Protein AF-A0A321L954-F1 (afdb_monomer_lite)

pLDDT: mean 84.44, std 10.65, range [58.94, 97.19]

Sequence (74 aa):
MLKAEAVISGSFFEFVGDDHPLYQLEADARVKGIIGNVVEVEVVFGIRDHTGTWDDLYDGLVDVTVIADLGSPQ

Foldseek 3Di:
DKDKFKDFPDKDKDAPDPDFAWDDKDWDKGFPDDDPPDTDIDIDIFTDTPPDDRPHDMDMDTDMDMDIDDDDDD

Radius of gyration: 16.57 Å; chains: 1; bounding box: 42×17×44 Å

Secondary structure (DSSP, 8-state):
---EEEEEEEEEEEESSS---EEEEEEEEEEEEEETTEEEEEEEEEEEESSS-TTS-EEEEEEEEEEEPPPPP-

Structure (mmCIF, N/CA/C/O backbone):
data_AF-A0A321L954-F1
#
_entry.id   AF-A0A321L954-F1
#
loop_
_atom_site.group_PDB
_atom_site.id
_atom_site.type_symbol
_atom_site.label_atom_id
_atom_site.label_alt_id
_atom_site.label_comp_id
_atom_site.label_asym_id
_atom_site.label_entity_id
_atom_site.label_seq_id
_atom_site.pdbx_PDB_ins_code
_atom_site.Cartn_x
_atom_site.Cartn_y
_atom_site.Cartn_z
_atom_site.occupancy
_atom_site.B_iso_or_equiv
_atom_site.auth_seq_id
_atom_site.auth_comp_id
_atom_site.auth_asym_id
_atom_site.auth_atom_id
_atom_site.pdbx_PDB_model_num
ATOM 1 N N . MET A 1 1 ? -10.362 7.449 22.729 1.00 78.38 1 MET A N 1
ATOM 2 C CA . MET A 1 1 ? -10.021 7.888 21.361 1.00 78.38 1 MET A CA 1
ATOM 3 C C . MET A 1 1 ? -9.745 6.625 20.577 1.00 78.38 1 MET A C 1
ATOM 5 O O . MET A 1 1 ? -8.969 5.824 21.081 1.00 78.38 1 MET A O 1
ATOM 9 N N . LEU A 1 2 ? -10.439 6.418 19.457 1.00 88.81 2 LEU A N 1
ATOM 10 C CA . LEU A 1 2 ? -10.200 5.261 18.592 1.00 88.81 2 LEU A CA 1
ATOM 11 C C . LEU A 1 2 ? -8.826 5.394 17.937 1.00 88.81 2 LEU A C 1
ATOM 13 O O . LEU A 1 2 ? -8.418 6.507 17.596 1.00 88.81 2 LEU A O 1
ATOM 17 N N . LYS A 1 3 ? -8.133 4.271 17.777 1.00 94.12 3 LYS A N 1
ATOM 18 C CA . LYS A 1 3 ? -6.868 4.172 17.056 1.00 94.12 3 LYS A CA 1
ATOM 19 C C . LYS A 1 3 ? -7.002 3.228 15.873 1.00 94.12 3 LYS A C 1
ATOM 21 O O . LYS A 1 3 ? -7.795 2.288 15.896 1.00 94.12 3 LYS A O 1
ATOM 26 N N . ALA A 1 4 ? -6.199 3.492 14.856 1.00 96.50 4 ALA A N 1
ATOM 27 C CA . ALA A 1 4 ? -5.992 2.596 13.741 1.00 96.50 4 ALA A CA 1
ATOM 28 C C . ALA A 1 4 ? -4.553 2.747 13.260 1.00 96.50 4 ALA A C 1
ATOM 30 O O . ALA A 1 4 ? -3.995 3.840 13.326 1.00 96.50 4 ALA A O 1
ATOM 31 N N . GLU A 1 5 ? -3.994 1.656 12.766 1.00 97.19 5 GLU A N 1
ATOM 32 C CA . GLU A 1 5 ? -2.699 1.603 12.106 1.00 97.19 5 GLU A CA 1
ATOM 33 C C . GLU A 1 5 ? -2.870 0.914 10.754 1.00 97.19 5 GLU A C 1
ATOM 35 O O . GLU A 1 5 ? -3.655 -0.030 10.615 1.00 97.19 5 GLU A O 1
ATOM 40 N N . ALA A 1 6 ? -2.137 1.397 9.757 1.00 96.81 6 ALA A N 1
ATOM 41 C CA . ALA A 1 6 ? -2.087 0.814 8.425 1.00 96.81 6 ALA A CA 1
ATOM 42 C C . ALA A 1 6 ? -0.675 0.289 8.180 1.00 96.81 6 ALA A C 1
ATOM 44 O O . ALA A 1 6 ? 0.304 0.946 8.523 1.00 96.81 6 ALA A O 1
ATOM 45 N N . VAL A 1 7 ? -0.576 -0.901 7.600 1.00 95.19 7 VAL A N 1
ATOM 46 C CA . VAL A 1 7 ? 0.703 -1.529 7.268 1.00 95.19 7 VAL A CA 1
ATOM 47 C C . VAL A 1 7 ? 0.608 -2.101 5.863 1.00 95.19 7 VAL A C 1
ATOM 49 O O . VAL A 1 7 ? -0.396 -2.727 5.516 1.00 95.19 7 VAL A O 1
ATOM 52 N N . ILE A 1 8 ? 1.662 -1.914 5.070 1.00 94.88 8 ILE A N 1
ATOM 53 C CA . ILE A 1 8 ? 1.816 -2.611 3.792 1.00 94.88 8 ILE A CA 1
ATOM 54 C C . ILE A 1 8 ? 2.052 -4.089 4.095 1.00 94.88 8 ILE A C 1
ATOM 56 O O . ILE A 1 8 ? 3.056 -4.455 4.707 1.00 94.88 8 ILE A O 1
ATOM 60 N N . SER A 1 9 ? 1.108 -4.935 3.699 1.00 95.69 9 SER A N 1
ATOM 61 C CA . SER A 1 9 ? 1.161 -6.381 3.930 1.00 95.69 9 SER A CA 1
ATOM 62 C C . SER A 1 9 ? 1.591 -7.166 2.696 1.00 95.69 9 SER A C 1
ATOM 64 O O . SER A 1 9 ? 1.976 -8.329 2.817 1.00 95.69 9 SER A O 1
ATOM 66 N N . GLY A 1 10 ? 1.593 -6.519 1.534 1.00 91.12 10 GLY A N 1
ATOM 67 C CA . GLY A 1 10 ? 2.075 -7.068 0.279 1.00 91.12 10 GLY A CA 1
ATOM 68 C C . GLY A 1 10 ? 2.284 -5.964 -0.746 1.00 91.12 10 GLY A C 1
ATOM 69 O O . GLY A 1 10 ? 1.671 -4.897 -0.674 1.00 91.12 10 GLY A O 1
ATOM 70 N N . SER A 1 11 ? 3.173 -6.211 -1.698 1.00 89.19 11 SER A N 1
ATOM 71 C CA . SER A 1 11 ? 3.318 -5.348 -2.860 1.00 89.19 11 SER A CA 1
ATOM 72 C C . SER A 1 11 ? 3.815 -6.135 -4.065 1.00 89.19 11 SER A C 1
ATOM 74 O O . SER A 1 11 ? 4.574 -7.100 -3.938 1.00 89.19 11 SER A O 1
ATOM 76 N N . PHE A 1 12 ? 3.354 -5.723 -5.239 1.00 85.81 12 PHE A N 1
ATOM 77 C CA . PHE A 1 12 ? 3.775 -6.245 -6.528 1.00 85.81 12 PHE A CA 1
ATOM 78 C C . PHE A 1 12 ? 3.970 -5.080 -7.483 1.00 85.81 12 PHE A C 1
ATOM 80 O O . PHE A 1 12 ? 3.135 -4.182 -7.543 1.00 85.81 12 PHE A O 1
ATOM 87 N N . PHE A 1 13 ? 5.067 -5.114 -8.227 1.00 84.12 13 PHE A N 1
ATOM 88 C CA . PHE A 1 13 ? 5.445 -4.062 -9.150 1.00 84.12 13 PHE A CA 1
ATOM 89 C C . PHE A 1 13 ? 6.147 -4.676 -10.351 1.00 84.12 13 PHE A C 1
ATOM 91 O O . PHE A 1 13 ? 7.051 -5.498 -10.179 1.00 84.12 13 PHE A O 1
ATOM 98 N N . GLU A 1 14 ? 5.765 -4.250 -11.547 1.00 78.94 14 GLU A N 1
ATOM 99 C CA . GLU A 1 14 ? 6.399 -4.666 -12.789 1.00 78.94 14 GLU A CA 1
ATOM 100 C C . GLU A 1 14 ? 6.501 -3.505 -13.777 1.00 78.94 14 GLU A C 1
ATOM 102 O O . GLU A 1 14 ? 5.663 -2.601 -13.809 1.00 78.94 14 GLU A O 1
ATOM 107 N N . PHE A 1 15 ? 7.567 -3.519 -14.574 1.00 77.19 15 PHE A N 1
ATOM 108 C CA . PHE A 1 15 ? 7.697 -2.598 -15.693 1.00 77.19 15 PHE A CA 1
ATOM 109 C C . PHE A 1 15 ? 6.855 -3.093 -16.871 1.00 7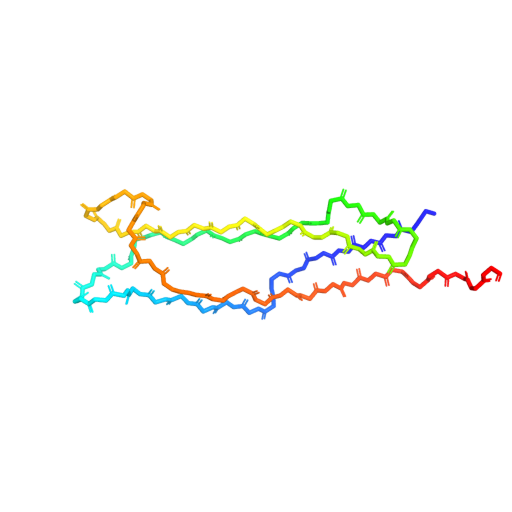7.19 15 PHE A C 1
ATOM 111 O O . PHE A 1 15 ? 6.866 -4.285 -17.186 1.00 77.19 15 PHE A O 1
ATOM 118 N N . VAL A 1 16 ? 6.161 -2.178 -17.547 1.00 76.00 16 VAL A N 1
ATOM 119 C CA . VAL A 1 16 ? 5.319 -2.506 -18.701 1.00 76.00 16 VAL A CA 1
ATOM 120 C C . VAL A 1 16 ? 6.082 -2.202 -19.992 1.00 76.00 16 VAL A C 1
ATOM 122 O O . VAL A 1 16 ? 6.144 -1.054 -20.427 1.00 76.00 16 VAL A O 1
ATOM 125 N N . GLY A 1 17 ? 6.642 -3.228 -20.642 1.00 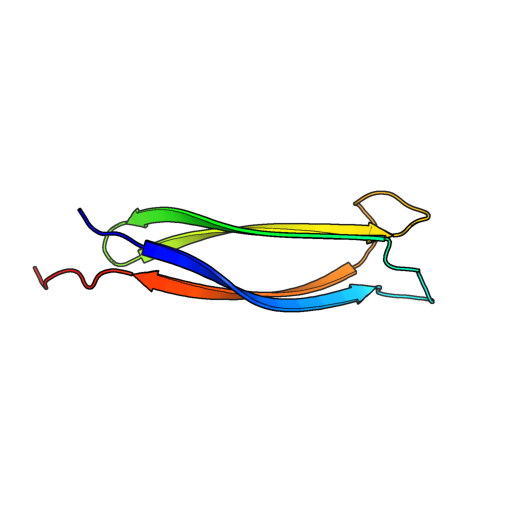75.75 17 GLY A N 1
ATOM 126 C CA . GLY A 1 17 ? 7.348 -3.077 -21.921 1.00 75.75 17 GLY A CA 1
ATOM 127 C C . GLY A 1 17 ? 8.546 -4.014 -22.085 1.00 75.75 17 GLY A C 1
ATOM 128 O O . GLY A 1 17 ? 8.484 -5.176 -21.688 1.00 75.75 17 GLY A O 1
ATOM 129 N N . ASP A 1 18 ? 9.615 -3.506 -22.705 1.00 67.75 18 ASP A N 1
ATOM 130 C CA . ASP A 1 18 ? 10.906 -4.204 -22.806 1.00 67.75 18 ASP A CA 1
ATOM 131 C C . ASP A 1 18 ? 11.684 -4.133 -21.474 1.00 67.75 18 ASP A C 1
ATOM 133 O O . ASP A 1 18 ? 11.288 -3.430 -20.554 1.00 67.75 18 ASP A O 1
ATOM 137 N N . ASP A 1 19 ? 12.774 -4.891 -21.336 1.00 69.06 19 ASP A N 1
ATOM 138 C CA . ASP A 1 19 ? 13.539 -5.000 -20.082 1.00 69.06 19 ASP A CA 1
ATOM 139 C C . ASP A 1 19 ? 14.076 -3.632 -19.608 1.00 69.06 19 ASP A C 1
ATOM 141 O O . ASP A 1 19 ? 14.893 -3.004 -20.286 1.00 69.06 19 ASP A O 1
ATOM 145 N N . HIS A 1 20 ? 13.629 -3.179 -18.435 1.00 69.19 20 HIS A N 1
ATOM 146 C CA . HIS A 1 20 ? 14.090 -1.952 -17.785 1.00 69.19 20 HIS A CA 1
ATOM 147 C C . HIS A 1 20 ? 14.559 -2.268 -16.356 1.00 69.19 20 HIS A C 1
ATOM 149 O O . HIS A 1 20 ? 13.782 -2.779 -15.543 1.00 69.19 20 HIS A O 1
ATOM 155 N N . PRO A 1 21 ? 15.824 -1.966 -16.004 1.00 76.44 21 PRO A N 1
ATOM 156 C CA . PRO A 1 21 ? 16.333 -2.230 -14.666 1.00 76.44 21 PRO A CA 1
ATOM 157 C C . PRO A 1 21 ? 15.642 -1.351 -13.618 1.00 76.44 21 PRO A C 1
ATOM 159 O O . PRO A 1 21 ? 15.799 -0.125 -13.622 1.00 76.44 21 PRO A O 1
ATOM 162 N N . LEU A 1 22 ? 14.944 -1.986 -12.672 1.00 76.31 22 LEU A N 1
ATOM 163 C CA . LEU A 1 22 ? 14.422 -1.324 -11.477 1.00 76.31 22 LEU A CA 1
ATOM 164 C C . LEU A 1 22 ? 15.562 -0.624 -10.720 1.00 76.31 22 LEU A C 1
ATOM 166 O O . LEU A 1 22 ? 16.580 -1.249 -10.411 1.00 76.31 22 LEU A O 1
ATOM 170 N N . TYR A 1 23 ? 15.374 0.651 -10.376 1.00 76.06 23 TYR A N 1
ATOM 171 C CA . TYR A 1 23 ? 16.347 1.420 -9.600 1.00 76.06 23 TYR A CA 1
ATOM 172 C C . TYR A 1 23 ? 15.856 1.730 -8.190 1.00 76.06 23 TYR A C 1
ATOM 174 O O . TYR A 1 23 ? 16.552 1.436 -7.217 1.00 76.06 23 TYR A O 1
ATOM 182 N N . GLN A 1 24 ? 14.659 2.305 -8.065 1.00 78.81 24 GLN A N 1
ATOM 183 C CA . GLN A 1 24 ? 14.095 2.679 -6.774 1.00 78.81 24 GLN A CA 1
ATOM 184 C C . GLN A 1 24 ? 12.614 2.320 -6.699 1.00 78.81 24 GLN A C 1
ATOM 186 O O . GLN A 1 24 ? 11.858 2.552 -7.640 1.00 78.81 24 GLN A O 1
ATOM 191 N N . LEU A 1 25 ? 12.222 1.788 -5.544 1.00 85.06 25 LEU A N 1
ATOM 192 C CA . LEU A 1 25 ? 10.842 1.540 -5.162 1.00 85.06 25 LEU A CA 1
ATOM 193 C C . LEU A 1 25 ? 10.587 2.202 -3.807 1.00 85.06 25 LEU A C 1
ATOM 195 O O . LEU A 1 25 ? 11.318 1.951 -2.847 1.00 85.06 25 LEU A O 1
ATOM 199 N N . GLU A 1 26 ? 9.547 3.022 -3.732 1.00 86.81 26 GLU A N 1
ATOM 200 C CA . GLU A 1 26 ? 9.030 3.596 -2.494 1.00 86.81 26 GLU A CA 1
ATOM 201 C C . GLU A 1 26 ? 7.568 3.190 -2.332 1.00 86.81 26 GLU A C 1
ATOM 203 O O . GLU A 1 26 ? 6.782 3.280 -3.274 1.00 86.81 26 GLU A O 1
ATOM 208 N N . ALA A 1 27 ? 7.209 2.726 -1.138 1.00 89.56 27 ALA A N 1
ATOM 209 C CA . ALA A 1 27 ? 5.832 2.465 -0.762 1.00 89.56 27 ALA A CA 1
ATOM 210 C C . ALA A 1 27 ? 5.667 2.757 0.733 1.00 89.56 27 ALA A C 1
ATOM 212 O O . ALA A 1 27 ? 6.411 2.230 1.561 1.00 89.56 27 ALA A O 1
ATOM 213 N N . ASP A 1 28 ? 4.694 3.594 1.061 1.00 92.50 28 ASP A N 1
ATOM 214 C CA . ASP A 1 28 ? 4.314 3.972 2.416 1.00 92.50 28 ASP A CA 1
ATOM 215 C C . ASP A 1 28 ? 2.790 3.926 2.547 1.00 92.50 28 ASP A C 1
ATOM 217 O O . ASP A 1 28 ? 2.056 4.231 1.604 1.00 92.50 28 ASP A O 1
ATOM 221 N N . ALA A 1 29 ? 2.306 3.545 3.722 1.00 95.44 29 ALA A N 1
ATOM 222 C CA . ALA A 1 29 ? 0.885 3.536 4.034 1.00 95.44 29 ALA A CA 1
ATOM 223 C C . ALA A 1 29 ? 0.672 4.146 5.414 1.00 95.44 29 ALA A C 1
ATOM 225 O O . ALA A 1 29 ? 1.321 3.759 6.384 1.00 95.44 29 ALA A O 1
ATOM 226 N N . ARG A 1 30 ? -0.272 5.082 5.518 1.00 96.25 30 ARG A N 1
ATOM 227 C CA . ARG A 1 30 ? -0.577 5.766 6.778 1.00 96.25 30 ARG A CA 1
ATOM 228 C C . ARG A 1 30 ? -2.060 6.042 6.943 1.00 96.25 30 ARG A C 1
ATOM 230 O O . ARG A 1 30 ? -2.770 6.339 5.983 1.00 96.25 30 ARG A O 1
ATOM 237 N N . VAL A 1 31 ? -2.523 6.002 8.188 1.00 96.94 31 VAL A N 1
ATOM 238 C CA . VAL A 1 31 ? -3.893 6.390 8.537 1.00 96.94 31 VAL A CA 1
ATOM 239 C C . VAL A 1 31 ? -4.015 7.914 8.499 1.00 96.94 31 VAL A C 1
ATOM 241 O O . VAL A 1 31 ? -3.274 8.623 9.179 1.00 96.94 31 VAL A O 1
ATOM 244 N N . LYS A 1 32 ? -4.966 8.426 7.715 1.00 97.12 32 LYS A N 1
ATOM 245 C CA . LYS A 1 32 ? -5.286 9.863 7.631 1.00 97.12 32 LYS A CA 1
ATOM 246 C C . LYS A 1 32 ? -6.284 10.288 8.696 1.00 97.12 32 LYS A C 1
ATOM 248 O O . LYS A 1 32 ? -6.215 11.412 9.190 1.00 97.12 32 LYS A O 1
ATOM 253 N N . GLY A 1 33 ? -7.195 9.388 9.054 1.00 94.62 33 GLY A N 1
ATOM 254 C CA . GLY A 1 33 ? -8.225 9.645 10.044 1.00 94.62 33 GLY A CA 1
ATOM 255 C C . GLY A 1 33 ? -9.180 8.472 10.226 1.00 94.62 33 GLY A C 1
ATOM 256 O O . GLY A 1 33 ? -9.162 7.494 9.479 1.00 94.62 33 GLY A O 1
ATOM 257 N N . ILE A 1 34 ? -10.025 8.597 11.247 1.00 94.19 34 ILE A N 1
ATOM 258 C CA . ILE A 1 34 ? -11.116 7.668 11.543 1.00 94.19 34 ILE A CA 1
ATOM 259 C C . ILE A 1 34 ? -12.403 8.492 11.590 1.00 94.19 34 ILE A C 1
ATOM 261 O O . ILE A 1 34 ? -12.517 9.411 12.405 1.00 94.19 34 ILE A O 1
ATOM 265 N N . ILE A 1 35 ? -13.365 8.178 10.721 1.00 91.06 35 ILE A N 1
ATOM 266 C CA . ILE A 1 35 ? -14.656 8.868 10.617 1.00 91.06 35 ILE A CA 1
ATOM 267 C C . ILE A 1 35 ? -15.763 7.839 10.847 1.00 91.06 35 ILE A C 1
ATOM 269 O O . ILE A 1 35 ? -16.083 7.030 9.978 1.00 91.06 35 ILE A O 1
ATOM 273 N N . GLY A 1 36 ? -16.344 7.845 12.049 1.00 86.88 36 GLY A N 1
ATOM 274 C CA . GLY A 1 36 ? -17.301 6.815 12.455 1.00 86.88 36 GLY A CA 1
ATOM 275 C C . GLY A 1 36 ? -16.644 5.432 12.472 1.00 86.88 36 GLY A C 1
ATOM 276 O O . GLY A 1 36 ? -15.727 5.195 13.253 1.00 86.88 36 GLY A O 1
ATOM 277 N N . ASN A 1 37 ? -17.118 4.532 11.611 1.00 88.75 37 ASN A N 1
ATOM 278 C CA . ASN A 1 37 ? -16.588 3.178 11.420 1.00 88.75 37 ASN A CA 1
ATOM 279 C C . ASN A 1 37 ? -15.679 3.042 10.182 1.00 88.75 37 ASN A C 1
ATOM 281 O O . ASN A 1 37 ? -15.354 1.921 9.793 1.00 88.75 37 ASN A O 1
ATOM 285 N N . VAL A 1 38 ? -15.303 4.153 9.547 1.00 92.25 38 VAL A N 1
ATOM 286 C CA . VAL A 1 38 ? -14.427 4.176 8.370 1.00 92.25 38 VAL A CA 1
ATOM 287 C C . VAL A 1 38 ? -13.025 4.613 8.786 1.00 92.25 38 VAL A C 1
ATOM 289 O O . VAL A 1 38 ? -12.865 5.644 9.440 1.00 92.25 38 VAL A O 1
ATOM 292 N N . VAL A 1 39 ? -12.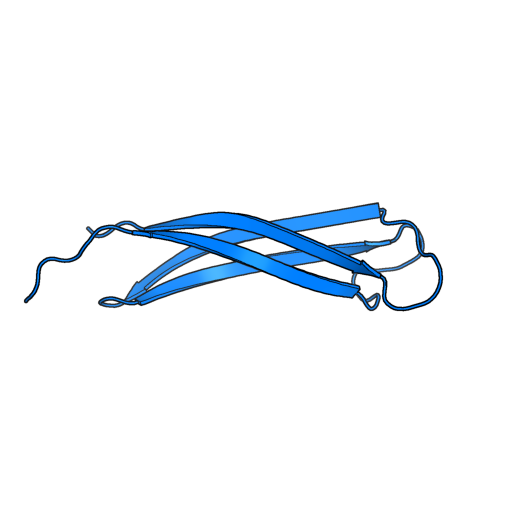011 3.841 8.388 1.00 95.12 39 VAL A N 1
ATOM 293 C CA . VAL A 1 39 ? -10.596 4.226 8.485 1.00 95.12 39 VAL A CA 1
ATOM 294 C C . VAL A 1 39 ? -10.143 4.690 7.106 1.00 95.12 39 VAL A C 1
ATOM 296 O O . VAL A 1 39 ? -10.168 3.909 6.157 1.00 95.12 39 VAL A O 1
ATOM 299 N N . GLU A 1 40 ? -9.733 5.950 6.990 1.00 96.62 40 GLU A N 1
ATOM 300 C CA . GLU A 1 40 ? -9.117 6.459 5.765 1.00 96.62 40 GLU A CA 1
ATOM 301 C C . GLU A 1 40 ? -7.618 6.177 5.783 1.00 96.62 40 GLU A C 1
ATOM 303 O O . GLU A 1 40 ? -6.900 6.593 6.699 1.00 96.62 40 GLU A O 1
ATOM 308 N N . VAL A 1 41 ? -7.143 5.497 4.743 1.00 96.38 41 VAL A N 1
ATOM 309 C CA . VAL A 1 41 ? -5.727 5.199 4.537 1.00 96.38 41 VAL A CA 1
ATOM 310 C C . VAL A 1 41 ? -5.234 5.933 3.301 1.00 96.38 41 VAL A C 1
ATOM 312 O O . VAL A 1 41 ? -5.858 5.878 2.244 1.00 96.38 41 VAL A O 1
ATOM 315 N N . GLU A 1 42 ? -4.094 6.599 3.436 1.00 96.25 42 GLU A N 1
ATOM 316 C CA . GLU A 1 42 ? -3.326 7.124 2.314 1.00 96.25 42 GLU A CA 1
ATOM 317 C C . GLU A 1 42 ? -2.161 6.183 2.036 1.00 96.25 42 GLU A C 1
ATOM 319 O O . GLU A 1 42 ? -1.389 5.859 2.941 1.00 96.25 42 GLU A O 1
ATOM 324 N N . VAL A 1 43 ? -2.050 5.762 0.780 1.00 92.75 43 VAL A N 1
ATOM 325 C CA . VAL A 1 43 ? -0.919 4.988 0.276 1.00 92.75 43 VAL A CA 1
ATOM 326 C C . VAL A 1 43 ? -0.145 5.887 -0.672 1.00 92.75 43 VAL A C 1
ATOM 328 O O . VAL A 1 43 ? -0.713 6.432 -1.618 1.00 92.75 43 VAL A O 1
ATOM 331 N N . VAL A 1 44 ? 1.143 6.054 -0.402 1.00 89.94 44 VAL A N 1
ATOM 332 C CA . VAL A 1 44 ? 2.081 6.737 -1.290 1.00 89.94 44 VAL A CA 1
ATOM 333 C C . VAL A 1 44 ? 2.980 5.668 -1.876 1.00 89.94 44 VAL A C 1
ATOM 335 O O . VAL A 1 44 ? 3.575 4.896 -1.134 1.00 89.94 44 VAL A O 1
ATOM 338 N N . PHE A 1 45 ? 3.075 5.603 -3.196 1.00 86.38 45 PHE A N 1
ATOM 339 C CA . PHE A 1 45 ? 3.987 4.690 -3.864 1.00 86.38 45 PHE A CA 1
ATOM 340 C C . PHE A 1 45 ? 4.621 5.368 -5.072 1.00 86.38 45 PHE A C 1
ATOM 342 O O . PHE A 1 45 ? 4.039 6.275 -5.668 1.00 86.38 45 PHE A O 1
ATOM 349 N N . GLY A 1 46 ? 5.825 4.931 -5.415 1.00 81.62 46 GLY A N 1
ATOM 350 C CA . GLY A 1 46 ? 6.571 5.428 -6.556 1.00 81.62 46 GLY A CA 1
ATOM 351 C C . GLY A 1 46 ? 7.608 4.413 -7.003 1.00 81.62 46 GLY A C 1
ATOM 352 O O . GLY A 1 46 ? 8.213 3.718 -6.184 1.00 81.62 46 GLY A O 1
ATOM 353 N N . ILE A 1 47 ? 7.830 4.352 -8.310 1.00 82.94 47 ILE A N 1
ATOM 354 C CA . ILE A 1 47 ? 8.806 3.461 -8.933 1.00 82.94 47 ILE A CA 1
ATOM 355 C C . ILE A 1 47 ? 9.613 4.272 -9.928 1.00 82.94 47 ILE A C 1
ATOM 357 O O . ILE A 1 47 ? 9.087 5.174 -10.579 1.00 82.94 47 ILE A O 1
ATOM 361 N N . ARG A 1 48 ? 10.901 3.965 -10.026 1.00 80.81 48 ARG A N 1
ATOM 362 C CA . ARG A 1 48 ? 11.813 4.639 -10.938 1.00 80.81 48 ARG A CA 1
ATOM 363 C C . ARG A 1 48 ? 12.805 3.642 -11.525 1.00 80.81 48 ARG A C 1
ATOM 365 O O . ARG A 1 48 ? 13.374 2.843 -10.771 1.00 80.81 48 ARG A O 1
ATOM 372 N N . ASP A 1 49 ? 13.046 3.708 -12.836 1.00 76.31 49 ASP A N 1
ATOM 373 C CA . ASP A 1 49 ? 14.157 2.981 -13.465 1.00 76.31 49 ASP A CA 1
ATOM 374 C C . ASP A 1 49 ? 15.473 3.787 -13.373 1.00 76.31 49 ASP A C 1
ATOM 376 O O . ASP A 1 49 ? 15.533 4.919 -12.879 1.00 76.31 49 ASP A O 1
ATOM 380 N N . HIS A 1 50 ? 16.574 3.186 -13.822 1.00 70.12 50 HIS A N 1
ATOM 381 C CA . HIS A 1 50 ? 17.889 3.837 -13.824 1.00 70.12 50 HIS A CA 1
ATOM 382 C C . HIS A 1 50 ? 18.055 4.875 -14.956 1.00 70.12 50 HIS A C 1
ATOM 384 O O . HIS A 1 50 ? 19.009 5.657 -14.955 1.00 70.12 50 HIS A O 1
ATOM 390 N N . THR A 1 51 ? 17.174 4.862 -15.953 1.00 72.25 51 THR A N 1
ATOM 391 C CA . THR A 1 51 ? 17.343 5.558 -17.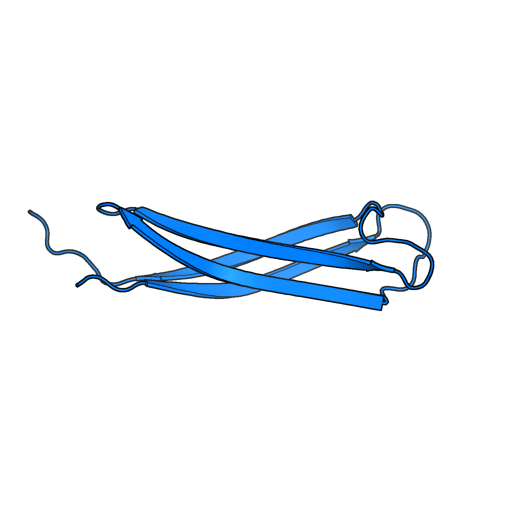238 1.00 72.25 51 THR A CA 1
ATOM 392 C C . THR A 1 51 ? 16.361 6.707 -17.468 1.00 72.25 51 THR A C 1
ATOM 394 O O . THR A 1 51 ? 16.560 7.494 -18.393 1.00 72.25 51 THR A O 1
ATOM 397 N N . GLY A 1 52 ? 15.368 6.850 -16.602 1.00 64.06 52 GLY A N 1
ATOM 398 C CA . GLY A 1 52 ? 14.185 7.675 -16.759 1.00 64.06 52 GLY A CA 1
ATOM 399 C C . GLY A 1 52 ? 13.821 8.461 -15.497 1.00 64.06 52 GLY A C 1
ATOM 400 O O . GLY A 1 52 ? 14.616 8.664 -14.557 1.00 64.06 52 GLY A O 1
ATOM 401 N N . THR A 1 53 ? 12.617 9.023 -15.538 1.00 66.50 53 THR A N 1
ATOM 402 C CA . THR A 1 53 ? 12.027 9.846 -14.476 1.00 66.50 53 THR A CA 1
ATOM 403 C C . THR A 1 53 ? 10.990 9.027 -13.703 1.00 66.50 53 THR A C 1
ATOM 405 O O . THR A 1 53 ? 10.822 7.839 -13.928 1.00 66.50 53 THR A O 1
ATOM 408 N N . TRP A 1 54 ? 10.296 9.629 -12.740 1.00 69.50 54 TRP A N 1
ATOM 409 C CA . TRP A 1 54 ? 9.228 8.940 -11.999 1.00 69.50 54 TRP A CA 1
ATOM 410 C C . TRP A 1 54 ? 7.949 8.699 -12.832 1.00 69.50 54 TRP A C 1
ATOM 412 O O . TRP A 1 54 ? 6.971 8.197 -12.292 1.00 69.50 54 TRP A O 1
ATOM 422 N N . ASP A 1 55 ? 7.946 9.078 -14.117 1.00 65.50 55 ASP A N 1
ATOM 423 C CA . ASP A 1 55 ? 6.769 9.049 -15.000 1.00 65.50 55 ASP A CA 1
ATOM 424 C C . ASP A 1 55 ? 6.755 7.837 -15.949 1.00 65.50 55 ASP A C 1
ATOM 426 O O . ASP A 1 55 ? 5.914 7.764 -16.849 1.00 65.50 55 ASP A O 1
ATOM 430 N N . ASP A 1 56 ? 7.696 6.903 -15.789 1.00 70.06 56 ASP A N 1
ATOM 431 C CA . ASP A 1 56 ? 7.726 5.682 -16.592 1.00 70.06 56 ASP A CA 1
ATOM 432 C C . ASP A 1 56 ? 6.512 4.791 -16.276 1.00 70.06 56 ASP A C 1
ATOM 434 O O . ASP A 1 56 ? 5.985 4.779 -15.159 1.00 70.06 56 ASP A O 1
ATOM 438 N N . LEU A 1 57 ? 6.038 4.047 -17.281 1.00 69.62 57 LEU A N 1
ATOM 439 C CA . LEU A 1 57 ? 4.848 3.209 -17.145 1.00 69.62 57 LEU A CA 1
ATOM 440 C C . LEU A 1 57 ? 5.175 1.937 -16.358 1.00 69.62 57 LEU A C 1
ATOM 442 O O . LEU A 1 57 ? 5.755 0.983 -16.878 1.00 69.62 57 LEU A O 1
ATOM 446 N N . TYR A 1 58 ? 4.743 1.932 -15.105 1.00 76.19 58 TYR A N 1
ATOM 447 C CA . TYR A 1 58 ? 4.757 0.766 -14.240 1.00 76.19 58 TYR A CA 1
ATOM 448 C C . TYR A 1 58 ? 3.339 0.340 -13.887 1.00 76.19 58 TYR A C 1
ATOM 450 O O . TYR A 1 58 ? 2.483 1.187 -13.624 1.00 76.19 58 TYR A O 1
ATOM 458 N N . ASP A 1 59 ? 3.138 -0.971 -13.801 1.00 77.25 59 ASP A N 1
ATOM 459 C CA . ASP A 1 59 ? 1.947 -1.573 -13.217 1.00 77.25 59 ASP A CA 1
ATOM 460 C C . ASP A 1 59 ? 2.284 -2.155 -11.841 1.00 77.25 59 ASP A C 1
ATOM 462 O O . ASP A 1 59 ? 3.423 -2.528 -11.537 1.00 77.25 59 ASP A O 1
ATOM 466 N N . GLY A 1 60 ? 1.286 -2.214 -10.963 1.00 77.75 60 GLY A N 1
ATOM 467 C CA . GLY A 1 60 ? 1.495 -2.751 -9.631 1.00 77.75 60 GLY A CA 1
ATOM 468 C C . GLY A 1 60 ? 0.273 -2.719 -8.730 1.00 77.75 60 GLY A C 1
ATOM 469 O O . GLY A 1 60 ? -0.769 -2.144 -9.043 1.00 77.75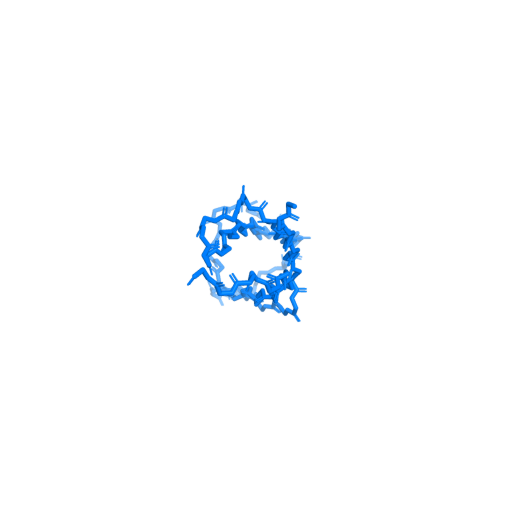 60 GLY A O 1
ATOM 470 N N . LEU A 1 61 ? 0.430 -3.366 -7.583 1.00 85.62 61 LEU A N 1
ATOM 471 C CA . LEU A 1 61 ? -0.559 -3.492 -6.525 1.00 85.62 61 LEU A CA 1
ATOM 472 C C . LEU A 1 61 ? 0.133 -3.270 -5.177 1.00 85.62 61 LEU A C 1
ATOM 474 O O . LEU A 1 61 ? 1.250 -3.741 -4.953 1.00 85.62 61 LEU A O 1
ATOM 478 N N . VAL A 1 62 ? -0.552 -2.583 -4.263 1.00 89.50 62 VAL A N 1
ATOM 479 C CA . VAL A 1 62 ? -0.152 -2.475 -2.856 1.00 89.50 62 VAL A CA 1
ATOM 480 C C . VAL A 1 62 ? -1.296 -2.995 -2.005 1.00 89.50 62 VAL A C 1
ATOM 482 O O . VAL A 1 62 ? -2.394 -2.437 -2.022 1.00 89.50 62 VAL A O 1
ATOM 485 N N . ASP A 1 63 ? -1.022 -4.047 -1.246 1.00 94.25 63 ASP A N 1
ATOM 486 C CA . ASP A 1 63 ? -1.959 -4.592 -0.279 1.00 94.25 63 ASP A CA 1
ATOM 487 C C . ASP A 1 63 ? -1.742 -3.912 1.071 1.00 94.25 63 ASP A C 1
ATOM 489 O O . ASP A 1 63 ? -0.627 -3.860 1.604 1.00 94.25 63 ASP A O 1
ATOM 493 N N . VAL A 1 64 ? -2.830 -3.396 1.641 1.00 95.69 64 VAL A N 1
ATOM 494 C CA . VAL A 1 64 ? -2.812 -2.751 2.952 1.00 95.69 64 VAL A CA 1
ATOM 495 C C . VAL A 1 64 ? -3.656 -3.537 3.937 1.00 95.69 64 VAL A C 1
ATOM 497 O O . VAL A 1 64 ? -4.842 -3.783 3.716 1.00 95.69 64 VAL A O 1
ATOM 500 N N . THR A 1 65 ? -3.057 -3.844 5.083 1.00 96.69 65 THR A N 1
ATOM 501 C CA . THR A 1 65 ? -3.774 -4.341 6.254 1.00 96.69 65 THR A CA 1
ATOM 502 C C . THR A 1 65 ? -4.016 -3.195 7.227 1.00 96.69 65 THR A C 1
ATOM 504 O O . THR A 1 65 ? -3.085 -2.492 7.620 1.00 96.69 65 THR A O 1
ATOM 507 N N . VAL A 1 66 ? -5.270 -3.042 7.654 1.00 96.06 66 VAL A N 1
ATOM 508 C CA . VAL A 1 66 ? -5.670 -2.074 8.679 1.00 96.06 66 VAL A CA 1
ATOM 509 C C . VAL A 1 66 ? -5.962 -2.802 9.984 1.00 96.06 66 VAL A C 1
ATOM 511 O O . VAL A 1 66 ? -6.756 -3.743 10.018 1.00 96.06 66 VAL A O 1
ATOM 514 N N . ILE A 1 67 ? -5.341 -2.343 11.067 1.00 95.81 67 ILE A N 1
ATOM 515 C CA . ILE A 1 67 ? -5.615 -2.784 12.436 1.00 95.81 67 ILE A CA 1
ATOM 516 C C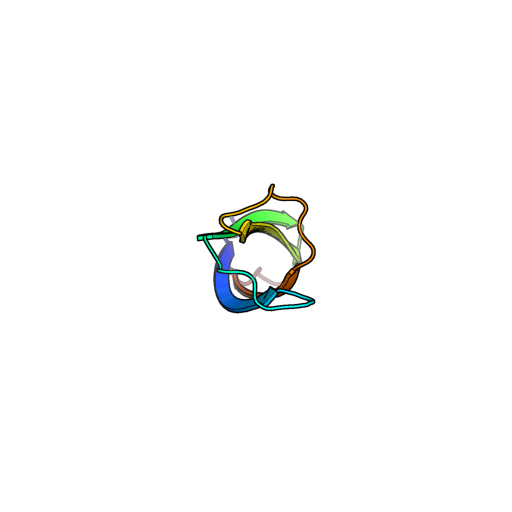 . ILE A 1 67 ? -6.272 -1.610 13.152 1.00 95.81 67 ILE A C 1
ATOM 518 O O . ILE A 1 67 ? -5.657 -0.557 13.273 1.00 95.81 67 ILE A O 1
ATOM 522 N N . ALA A 1 68 ? -7.509 -1.770 13.619 1.00 95.12 68 ALA A N 1
ATOM 523 C CA . ALA A 1 68 ? -8.268 -0.689 14.243 1.00 95.12 68 ALA A CA 1
ATOM 524 C C . ALA A 1 68 ? -8.985 -1.142 15.516 1.00 95.12 68 ALA A C 1
ATOM 526 O O . ALA A 1 68 ? -9.382 -2.302 15.644 1.00 95.12 68 ALA A O 1
ATOM 527 N N . ASP A 1 69 ? -9.175 -0.202 16.442 1.00 92.31 69 ASP A N 1
ATOM 528 C CA . ASP A 1 69 ? -10.009 -0.405 17.621 1.00 92.31 69 ASP A CA 1
ATOM 529 C C . ASP A 1 69 ? -11.466 -0.646 17.211 1.00 92.31 69 ASP A C 1
ATOM 531 O O . ASP A 1 69 ? -12.018 0.041 16.347 1.00 92.31 69 ASP A O 1
ATOM 535 N N . LEU A 1 70 ? -12.128 -1.576 17.897 1.00 86.00 70 LEU A N 1
ATOM 536 C CA . LEU A 1 70 ? -13.567 -1.746 17.756 1.00 86.00 70 LEU A CA 1
ATOM 537 C C . LEU A 1 70 ? -14.287 -0.628 18.526 1.00 86.00 70 LEU A C 1
ATOM 539 O O . LEU A 1 70 ? -14.127 -0.496 19.741 1.00 86.00 70 LEU A O 1
ATOM 543 N N . GLY A 1 71 ? -15.099 0.168 17.831 1.00 76.56 71 GLY A N 1
ATOM 544 C CA . GLY A 1 71 ? -16.018 1.096 18.485 1.00 76.56 71 GLY A CA 1
ATOM 545 C C . GLY A 1 71 ? -17.135 0.342 19.210 1.00 76.56 71 GLY A C 1
ATOM 546 O O . GLY A 1 71 ? -17.663 -0.640 18.689 1.00 76.56 71 GLY A O 1
ATOM 547 N N . SER A 1 72 ? -17.517 0.796 20.405 1.00 71.75 72 SER A N 1
ATOM 548 C CA . SER A 1 72 ? -18.724 0.287 21.065 1.00 71.75 72 SER A CA 1
ATOM 549 C C . SER A 1 72 ? -19.959 0.639 20.224 1.00 71.75 72 SER A C 1
ATOM 551 O O . SER A 1 72 ? -20.028 1.769 19.731 1.00 71.75 72 SER A O 1
ATOM 553 N N . PRO A 1 73 ? -20.939 -0.271 20.069 1.00 63.72 73 PRO A N 1
ATOM 554 C CA . PRO A 1 73 ? -22.208 0.081 19.441 1.00 63.72 73 PRO A CA 1
ATOM 555 C C . PRO A 1 73 ? -22.866 1.223 20.230 1.00 63.72 73 PRO A C 1
ATOM 557 O O . PRO A 1 73 ? -22.907 1.171 21.463 1.00 63.72 73 PRO A O 1
ATOM 560 N N . GLN A 1 74 ? -23.303 2.266 19.514 1.00 58.94 74 GLN A N 1
ATOM 561 C CA . GLN A 1 74 ? -24.112 3.359 20.068 1.00 58.94 74 GLN A CA 1
ATOM 562 C C . GLN A 1 74 ? -25.574 2.944 20.195 1.00 58.94 74 GLN A C 1
ATOM 564 O O . GLN A 1 74 ? -26.055 2.223 19.291 1.00 58.94 74 GLN A O 1
#